Protein AF-A0A8S3RAW9-F1 (afdb_monomer_lite)

Secondary structure (DSSP, 8-state):
--------TTSHHHHHHTTSSS-------------------------------------------------S--S-PPPEEEE--TT--B-TTT--B--GGGGSTTTTEEEEEEEPPEEEETTTTEEEE-SS-EEEEEESSHHHHHTT-TT--GGG-B--HHHHTT--HHHHHHHHHTT---

pLDDT: mean 71.95, std 24.84, range [33.44, 97.69]

Sequence (182 aa):
MLKVLQLKPLAYLIIILLATEKNYKDKCDVTNLANANMAINRERKPLKQTQRRKGAANKTSIELQEYVETDIPTQDQPFHMTFCAGLIRKCYGCNHEFSKKHRKSPHDLLLKRYDFRSYFSPKSNCQKTSKNMQSTYFHFSAECARRLVPGFEMTHVIVHNEIKEQLKEGHKEILDQHNIKY

Foldseek 3Di:
DDDDDDDDPPPVVVVVVVVPPPDDDFDPDDDDDDPDDDDDDDDDDDDDDDDDPPPPPDPDPPPPPDDDPDDDDDLPWFKEKDFQDDPQFAAPQPRDGDDPVCNDPPQRIKIKTWDFDWDQDPVVRGIDTDPGTDIGIHGLDQNSVCSSVVPDANQRYHYDPVNVVVDDPRNVVVCVVRVHDD

Structure (mmCIF, N/CA/C/O backbone):
data_AF-A0A8S3RAW9-F1
#
_entry.id   AF-A0A8S3RAW9-F1
#
loop_
_atom_site.group_PDB
_atom_site.id
_atom_site.type_symbol
_atom_site.label_atom_id
_atom_site.label_alt_id
_atom_site.label_comp_id
_atom_site.label_asym_id
_atom_site.label_entity_id
_atom_site.label_seq_id
_atom_site.pdbx_PDB_ins_code
_atom_site.Cartn_x
_atom_site.Cartn_y
_atom_site.Cartn_z
_atom_site.occupancy
_atom_site.B_iso_or_equiv
_atom_site.auth_seq_id
_atom_site.auth_comp_id
_atom_site.auth_asym_id
_atom_site.auth_atom_id
_atom_site.pdbx_PDB_model_num
ATOM 1 N N . MET A 1 1 ? -26.360 -47.551 -8.222 1.00 42.16 1 MET A N 1
ATOM 2 C CA . MET A 1 1 ? -24.928 -47.412 -7.869 1.00 42.16 1 MET A CA 1
ATOM 3 C C . MET A 1 1 ? -24.135 -47.175 -9.146 1.00 42.16 1 MET A C 1
ATOM 5 O O . MET A 1 1 ? -23.962 -48.109 -9.914 1.00 42.16 1 MET A O 1
ATOM 9 N N . LEU A 1 2 ? -23.707 -45.938 -9.405 1.00 34.28 2 LEU A N 1
ATOM 10 C CA . LEU A 1 2 ? -22.868 -45.576 -10.553 1.00 34.28 2 LEU A CA 1
ATOM 11 C C . LEU A 1 2 ? -21.681 -44.762 -10.032 1.00 34.28 2 LEU A C 1
ATOM 13 O O . LEU A 1 2 ? -21.854 -43.817 -9.266 1.00 34.28 2 LEU A O 1
ATOM 17 N N . LYS A 1 3 ? -20.480 -45.235 -10.369 1.00 35.97 3 LYS A N 1
ATOM 18 C CA . LYS A 1 3 ? -19.192 -44.782 -9.840 1.00 35.97 3 LYS A CA 1
ATOM 19 C C . LYS A 1 3 ? -18.865 -43.371 -10.329 1.00 35.97 3 LYS A C 1
ATOM 21 O O . LYS A 1 3 ? -18.859 -43.107 -11.526 1.00 35.97 3 LYS A O 1
ATOM 26 N N . VAL A 1 4 ? -18.526 -42.508 -9.376 1.00 35.84 4 VAL A N 1
ATOM 27 C CA . VAL A 1 4 ? -17.888 -41.207 -9.584 1.00 35.84 4 VAL A CA 1
ATOM 28 C C . VAL A 1 4 ? -16.478 -41.451 -10.127 1.00 35.84 4 VAL A C 1
ATOM 30 O O . VAL A 1 4 ? -15.625 -41.990 -9.424 1.00 35.84 4 VAL A O 1
ATOM 33 N N . LEU A 1 5 ? -16.227 -41.077 -11.382 1.00 40.72 5 LEU A N 1
ATOM 34 C CA . LEU A 1 5 ? -14.873 -40.979 -11.925 1.00 40.72 5 LEU A CA 1
ATOM 35 C C . LEU A 1 5 ? -14.280 -39.637 -11.490 1.00 40.72 5 LEU A C 1
ATOM 37 O O . LEU A 1 5 ? -14.652 -38.583 -12.000 1.00 40.72 5 LEU A O 1
ATOM 41 N N . GLN A 1 6 ? -13.364 -39.687 -10.523 1.00 44.06 6 GLN A N 1
ATOM 42 C CA . GLN A 1 6 ? -12.509 -38.559 -10.176 1.00 44.06 6 GLN A CA 1
ATOM 43 C C . GLN A 1 6 ? -11.565 -38.236 -11.340 1.00 44.06 6 GLN A C 1
ATOM 45 O O . GLN A 1 6 ? -10.641 -38.993 -11.641 1.00 44.06 6 GLN A O 1
ATOM 50 N N . LEU A 1 7 ? -11.785 -37.089 -11.978 1.00 42.09 7 LEU A N 1
ATOM 51 C CA . LEU A 1 7 ? -10.833 -36.475 -12.898 1.00 42.09 7 LEU A CA 1
ATOM 52 C C . LEU A 1 7 ? -9.834 -35.625 -12.092 1.00 42.09 7 LEU A C 1
ATOM 54 O O . LEU A 1 7 ? -10.212 -34.764 -11.303 1.00 42.09 7 LEU A O 1
ATOM 58 N N . LYS A 1 8 ? -8.547 -35.935 -12.272 1.00 41.69 8 LYS A N 1
ATOM 59 C CA . LYS A 1 8 ? -7.378 -35.395 -11.555 1.00 41.69 8 LYS A CA 1
ATOM 60 C C . LYS A 1 8 ? -7.168 -33.885 -11.824 1.00 41.69 8 LYS A C 1
ATOM 62 O O . LYS A 1 8 ? -7.301 -33.470 -12.974 1.00 41.69 8 LYS A O 1
ATOM 67 N N . PRO A 1 9 ? -6.711 -33.076 -10.844 1.00 42.16 9 PRO A N 1
ATOM 68 C CA . PRO A 1 9 ? -6.567 -31.617 -10.974 1.00 42.16 9 PRO A CA 1
ATOM 69 C C . PRO A 1 9 ? -5.260 -31.154 -11.655 1.00 42.16 9 PRO A C 1
ATOM 71 O O . PRO A 1 9 ? -4.843 -30.015 -11.481 1.00 42.16 9 PRO A O 1
ATOM 74 N N . LEU A 1 10 ? -4.587 -32.008 -12.433 1.00 43.78 10 LEU A N 1
ATOM 75 C CA . LEU A 1 10 ? -3.275 -31.683 -13.023 1.00 43.78 10 LEU A CA 1
ATOM 76 C C . LEU A 1 10 ? -3.342 -31.159 -14.467 1.00 43.78 10 LEU A C 1
ATOM 78 O O . LEU A 1 10 ? -2.372 -30.589 -14.952 1.00 43.78 10 LEU A O 1
ATOM 82 N N . ALA A 1 11 ? -4.481 -31.294 -15.153 1.00 41.34 11 ALA A N 1
ATOM 83 C CA . ALA A 1 11 ? -4.601 -30.869 -16.551 1.00 41.34 11 ALA A CA 1
ATOM 84 C C . ALA A 1 11 ? -4.889 -29.363 -16.722 1.00 41.34 11 ALA A C 1
ATOM 86 O O . ALA A 1 11 ? -4.584 -28.797 -17.769 1.00 41.34 11 ALA A O 1
ATOM 87 N N . TYR A 1 12 ? -5.426 -28.688 -15.697 1.00 40.75 12 TYR A N 1
ATOM 88 C CA . TYR A 1 12 ? -5.755 -27.256 -15.781 1.00 40.75 12 TYR A CA 1
ATOM 89 C C . TYR A 1 12 ? -4.528 -26.345 -15.598 1.00 40.75 12 TYR A C 1
ATOM 91 O O . TYR A 1 12 ? -4.507 -25.222 -16.095 1.00 40.75 12 TYR A O 1
ATOM 99 N N . LEU A 1 13 ? -3.473 -26.846 -14.944 1.00 40.53 13 LEU A N 1
ATOM 100 C CA . LEU A 1 13 ? -2.232 -26.099 -14.711 1.00 40.53 13 LEU A CA 1
ATOM 101 C C . LEU A 1 13 ? -1.352 -25.982 -15.967 1.00 40.53 13 LEU A C 1
ATOM 103 O O . LEU A 1 13 ? -0.607 -25.016 -16.104 1.00 40.53 13 LEU A O 1
ATOM 107 N N . ILE A 1 14 ? -1.472 -26.912 -16.919 1.00 40.94 14 ILE A N 1
ATOM 108 C CA . ILE A 1 14 ? -0.653 -26.904 -18.142 1.00 40.94 14 ILE A CA 1
ATOM 109 C C . ILE A 1 14 ? -1.217 -25.927 -19.188 1.00 40.94 14 ILE A C 1
ATOM 111 O O . ILE A 1 14 ? -0.453 -25.299 -19.919 1.00 40.94 14 ILE A O 1
ATOM 115 N N . ILE A 1 15 ? -2.537 -25.709 -19.222 1.00 39.75 15 ILE A N 1
ATOM 116 C CA . ILE A 1 15 ? -3.149 -24.767 -20.176 1.00 39.75 15 ILE A CA 1
ATOM 117 C C . ILE A 1 15 ? -2.857 -23.304 -19.790 1.00 39.75 15 ILE A C 1
ATOM 119 O O . ILE A 1 15 ? -2.719 -22.460 -20.673 1.00 39.75 15 ILE A O 1
ATOM 123 N N . ILE A 1 16 ? -2.679 -22.994 -18.499 1.00 43.47 16 ILE A N 1
ATOM 124 C CA . ILE A 1 16 ? -2.321 -21.632 -18.064 1.00 43.47 16 ILE A CA 1
ATOM 125 C C . ILE A 1 16 ? -0.838 -21.326 -18.339 1.00 43.47 16 ILE A C 1
ATOM 127 O O . ILE A 1 16 ? -0.526 -20.211 -18.753 1.00 43.47 16 ILE A O 1
ATOM 131 N N . LEU A 1 17 ? 0.066 -22.307 -18.214 1.00 38.06 17 LEU A N 1
ATOM 132 C CA . LEU A 1 17 ? 1.498 -22.101 -18.484 1.00 38.06 17 LEU A CA 1
ATOM 133 C C . LEU A 1 17 ? 1.810 -21.848 -19.970 1.00 38.06 17 LEU A C 1
ATOM 135 O O . LEU A 1 17 ? 2.689 -21.049 -20.279 1.00 38.06 17 LEU A O 1
ATOM 139 N N . LEU A 1 18 ? 1.048 -22.433 -20.900 1.00 38.12 18 LEU A N 1
ATOM 140 C CA . LEU A 1 18 ? 1.266 -22.223 -22.341 1.00 38.12 18 LEU A CA 1
ATOM 141 C C . LEU A 1 18 ? 0.635 -20.926 -22.885 1.00 38.12 18 LEU A C 1
ATOM 143 O O . LEU A 1 18 ? 0.912 -20.530 -24.019 1.00 38.12 18 LEU A O 1
ATOM 147 N N . ALA A 1 19 ? -0.193 -20.234 -22.094 1.00 33.84 19 ALA A N 1
ATOM 148 C CA . ALA A 1 19 ? -0.801 -18.959 -22.485 1.00 33.84 19 ALA A CA 1
ATOM 149 C C . ALA A 1 19 ? 0.069 -17.736 -22.132 1.00 33.84 19 ALA A C 1
ATOM 151 O O . ALA A 1 19 ? -0.136 -16.659 -22.694 1.00 33.84 19 ALA A O 1
ATOM 152 N N . THR A 1 20 ? 1.062 -17.885 -21.249 1.00 38.94 20 THR A N 1
ATOM 153 C CA . THR A 1 20 ? 1.932 -16.781 -20.799 1.00 38.94 20 THR A CA 1
ATOM 154 C C . THR A 1 20 ? 3.256 -16.666 -21.557 1.00 38.94 20 THR A C 1
ATOM 156 O O . THR A 1 20 ? 3.951 -15.663 -21.420 1.00 38.94 20 THR A O 1
ATOM 159 N N . GLU A 1 21 ? 3.594 -17.624 -22.424 1.00 37.22 21 GLU A N 1
ATOM 160 C CA . GLU A 1 21 ? 4.853 -17.620 -23.194 1.00 37.22 21 GLU A CA 1
ATOM 161 C C . GLU A 1 21 ? 4.842 -16.703 -24.434 1.00 37.22 21 GLU A C 1
ATOM 163 O O . GLU A 1 21 ? 5.851 -16.550 -25.124 1.00 37.22 21 GLU A O 1
ATOM 168 N N . LYS A 1 22 ? 3.725 -16.027 -24.730 1.00 33.44 22 LYS A N 1
ATOM 169 C CA . LYS A 1 22 ? 3.612 -15.101 -25.868 1.00 33.44 22 LYS A CA 1
ATOM 170 C C . LYS A 1 22 ? 3.360 -13.668 -25.407 1.00 33.44 22 LYS A C 1
ATOM 172 O O . LYS A 1 22 ? 2.232 -13.203 -25.513 1.00 33.44 22 LYS A O 1
ATOM 177 N N . ASN A 1 23 ? 4.396 -12.965 -24.937 1.00 39.94 23 ASN A N 1
ATOM 178 C CA . ASN A 1 23 ? 4.651 -11.529 -25.207 1.00 39.94 23 ASN A CA 1
ATOM 179 C C . ASN A 1 23 ? 5.678 -10.917 -24.238 1.00 39.94 23 ASN A C 1
ATOM 181 O O . ASN A 1 23 ? 5.368 -10.007 -23.480 1.00 39.94 23 ASN A O 1
ATOM 185 N N . TYR A 1 24 ? 6.934 -11.345 -24.320 1.00 39.09 24 TYR A N 1
ATOM 186 C CA . TYR A 1 24 ? 8.055 -10.476 -23.948 1.00 39.09 24 TYR A CA 1
ATOM 187 C C . TYR A 1 24 ? 9.175 -10.663 -24.972 1.00 39.09 24 TYR A C 1
ATOM 189 O O . TYR A 1 24 ? 10.226 -11.234 -24.713 1.00 39.09 24 TYR A O 1
ATOM 197 N N . LYS A 1 25 ? 8.896 -10.227 -26.203 1.00 35.66 25 LYS A N 1
ATOM 198 C CA . LYS A 1 25 ? 9.953 -9.874 -27.149 1.00 35.66 25 LYS A CA 1
ATOM 199 C C . LYS A 1 25 ? 10.143 -8.373 -27.036 1.00 35.66 25 LYS A C 1
ATOM 201 O O . LYS A 1 25 ? 9.200 -7.630 -27.311 1.00 35.66 25 LYS A O 1
ATOM 206 N N . ASP A 1 26 ? 11.347 -7.960 -26.658 1.00 45.56 26 ASP A N 1
ATOM 207 C CA . ASP A 1 26 ? 11.866 -6.625 -26.935 1.00 45.56 26 ASP A CA 1
ATOM 208 C C . ASP A 1 26 ? 11.664 -6.342 -28.429 1.00 45.56 26 ASP A C 1
ATOM 210 O O . ASP A 1 26 ? 12.412 -6.809 -29.287 1.00 45.56 26 ASP A O 1
ATOM 214 N N . LYS A 1 27 ? 10.580 -5.639 -28.759 1.00 39.44 27 LYS A N 1
ATOM 215 C CA . LYS A 1 27 ? 10.322 -5.158 -30.112 1.00 39.44 27 LYS A CA 1
ATOM 216 C C . LYS A 1 27 ? 10.992 -3.803 -30.256 1.00 39.44 27 LYS A C 1
ATOM 218 O O . LYS A 1 27 ? 10.392 -2.763 -29.999 1.00 39.44 27 LYS A O 1
ATOM 223 N N . CYS A 1 28 ? 12.248 -3.838 -30.673 1.00 41.78 28 CYS A N 1
ATOM 224 C CA . CYS A 1 28 ? 12.885 -2.724 -31.354 1.00 41.78 28 CYS A CA 1
ATOM 225 C C . CYS A 1 28 ? 12.575 -2.871 -32.848 1.00 41.78 28 CYS A C 1
ATOM 227 O O . CYS A 1 28 ? 13.372 -3.452 -33.570 1.00 41.78 28 CYS A O 1
ATOM 229 N N . ASP A 1 29 ? 11.421 -2.373 -33.298 1.00 38.06 29 ASP A N 1
ATOM 230 C CA . ASP A 1 29 ? 11.159 -2.184 -34.727 1.00 38.06 29 ASP A CA 1
ATOM 231 C C . ASP A 1 29 ? 10.791 -0.726 -34.988 1.00 38.06 29 ASP A C 1
ATOM 233 O O . ASP A 1 29 ? 9.815 -0.177 -34.471 1.00 38.06 29 ASP A O 1
ATOM 237 N N . VAL A 1 30 ? 11.657 -0.090 -35.767 1.00 45.62 30 VAL A N 1
ATOM 238 C CA . VAL A 1 30 ? 11.623 1.313 -36.153 1.00 45.62 30 VAL A CA 1
ATOM 239 C C . VAL A 1 30 ? 10.609 1.474 -37.282 1.00 45.62 30 VAL A C 1
ATOM 241 O O . VAL A 1 30 ? 10.787 0.896 -38.349 1.00 45.62 30 VAL A O 1
ATOM 244 N N . THR A 1 31 ? 9.592 2.317 -37.103 1.00 40.34 31 THR A N 1
ATOM 245 C CA . THR A 1 31 ? 8.919 2.956 -38.243 1.00 40.34 31 THR A CA 1
ATOM 246 C C . THR A 1 31 ? 8.820 4.460 -38.022 1.00 40.34 31 THR A C 1
ATOM 248 O O . THR A 1 31 ? 8.190 4.964 -37.096 1.00 40.34 31 THR A O 1
ATOM 251 N N . ASN A 1 32 ? 9.524 5.169 -38.903 1.00 44.75 32 ASN A N 1
ATOM 252 C CA . ASN A 1 32 ? 9.413 6.594 -39.155 1.00 44.75 32 ASN A CA 1
ATOM 253 C C . ASN A 1 32 ? 8.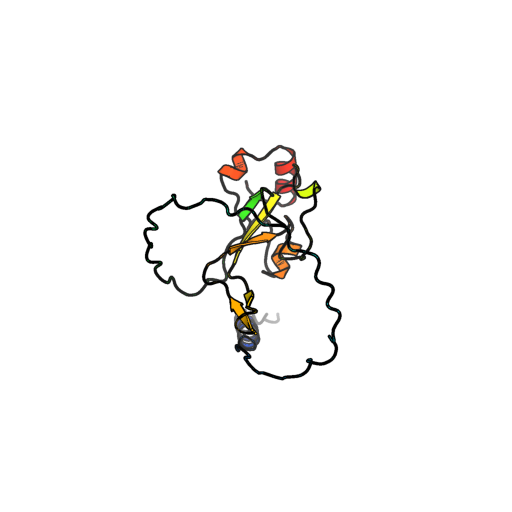007 6.911 -39.677 1.00 44.75 32 ASN A C 1
ATOM 255 O O . ASN A 1 32 ? 7.720 6.560 -40.816 1.00 44.75 32 ASN A O 1
ATOM 259 N N . LEU A 1 33 ? 7.174 7.619 -38.908 1.00 37.59 33 LEU A N 1
ATOM 260 C CA . LEU A 1 33 ? 6.202 8.572 -39.461 1.00 37.59 33 LEU A CA 1
ATOM 261 C C . LEU A 1 33 ? 5.590 9.445 -38.353 1.00 37.59 33 LEU A C 1
ATOM 263 O O . LEU A 1 33 ? 4.618 9.054 -37.721 1.00 37.59 33 LEU A O 1
ATOM 267 N N . ALA A 1 34 ? 6.181 10.619 -38.115 1.00 33.97 34 ALA A N 1
ATOM 268 C CA . ALA A 1 34 ? 5.483 11.858 -37.730 1.00 33.97 34 ALA A CA 1
ATOM 269 C C . ALA A 1 34 ? 6.504 12.978 -37.450 1.00 33.97 34 ALA A C 1
ATOM 271 O O . ALA A 1 34 ? 6.594 13.506 -36.347 1.00 33.97 34 ALA A O 1
ATOM 272 N N . ASN A 1 35 ? 7.279 13.357 -38.469 1.00 40.19 35 ASN A N 1
ATOM 273 C CA . ASN A 1 35 ? 7.841 14.704 -38.549 1.00 40.19 35 ASN A CA 1
ATOM 274 C C . ASN A 1 35 ? 7.076 15.449 -39.641 1.00 40.19 35 ASN A C 1
ATOM 276 O O . ASN A 1 35 ? 7.479 15.456 -40.798 1.00 40.19 35 ASN A O 1
ATOM 280 N N . ALA A 1 36 ? 5.956 16.055 -39.266 1.00 40.34 36 ALA A N 1
ATOM 281 C CA . ALA A 1 36 ? 5.367 17.160 -40.003 1.00 40.34 36 ALA A CA 1
ATOM 282 C C . ALA A 1 36 ? 4.528 17.980 -39.018 1.00 40.34 36 ALA A C 1
ATOM 284 O O . ALA A 1 36 ? 3.684 17.420 -38.325 1.00 40.34 36 ALA A O 1
ATOM 285 N N . ASN A 1 37 ? 4.764 19.294 -38.993 1.00 44.31 37 ASN A N 1
ATOM 286 C CA . ASN A 1 37 ? 3.958 20.339 -38.338 1.00 44.31 37 ASN A CA 1
ATOM 287 C C . ASN A 1 37 ? 4.405 20.857 -36.963 1.00 44.31 37 ASN A C 1
ATOM 289 O O . ASN A 1 37 ? 3.583 21.001 -36.068 1.00 44.31 37 ASN A O 1
ATOM 293 N N . MET A 1 38 ? 5.661 21.289 -36.829 1.00 35.56 38 MET A N 1
ATOM 294 C CA . MET A 1 38 ? 5.984 22.388 -35.901 1.00 35.56 38 MET A CA 1
ATOM 295 C C . MET A 1 38 ? 6.977 23.354 -36.563 1.00 35.56 38 MET A C 1
ATOM 297 O O . MET A 1 38 ? 8.169 23.371 -36.258 1.00 35.56 38 MET A O 1
ATOM 301 N N . ALA A 1 39 ? 6.480 24.149 -37.514 1.00 37.19 39 ALA A N 1
ATOM 302 C CA . ALA A 1 39 ? 7.179 25.330 -38.001 1.00 37.19 39 ALA A CA 1
ATOM 303 C C . ALA A 1 39 ? 6.997 26.485 -36.997 1.00 37.19 39 ALA A C 1
ATOM 305 O O . ALA A 1 39 ? 5.882 26.886 -36.692 1.00 37.19 39 ALA A O 1
ATOM 306 N N . ILE A 1 40 ? 8.131 26.974 -36.491 1.00 42.72 40 ILE A N 1
ATOM 307 C CA . ILE A 1 40 ? 8.483 28.387 -36.288 1.00 42.72 40 ILE A CA 1
ATOM 308 C C . ILE A 1 40 ? 7.409 29.279 -35.631 1.00 42.72 40 ILE A C 1
ATOM 310 O O . ILE A 1 40 ? 6.545 29.825 -36.300 1.00 42.72 40 ILE A O 1
ATOM 314 N N . ASN A 1 41 ? 7.604 29.584 -34.343 1.00 41.34 41 ASN A N 1
ATOM 315 C CA . ASN A 1 41 ? 7.548 30.969 -33.863 1.00 41.34 41 ASN A CA 1
ATOM 316 C C . ASN A 1 41 ? 8.504 31.150 -32.675 1.00 41.34 41 ASN A C 1
ATOM 318 O O . ASN A 1 41 ? 8.300 30.642 -31.573 1.00 41.34 41 ASN A O 1
ATOM 322 N N . ARG A 1 42 ? 9.621 31.831 -32.954 1.00 49.22 42 ARG A N 1
ATOM 323 C CA . ARG A 1 42 ? 10.641 32.241 -31.988 1.00 49.22 42 ARG A CA 1
ATOM 324 C C . ARG A 1 42 ? 10.280 33.627 -31.465 1.00 49.22 42 ARG A C 1
ATOM 326 O O . ARG A 1 42 ? 10.588 34.611 -32.121 1.00 49.22 42 ARG A O 1
ATOM 333 N N . GLU A 1 43 ? 9.786 33.704 -30.237 1.00 40.69 43 GLU A N 1
ATOM 334 C CA . GLU A 1 43 ? 9.983 34.890 -29.402 1.00 40.69 43 GLU A CA 1
ATOM 335 C C . GLU A 1 43 ? 10.841 34.501 -28.197 1.00 40.69 43 GLU A C 1
ATOM 337 O O . GLU A 1 43 ? 10.424 33.793 -27.277 1.00 40.69 43 GLU A O 1
ATOM 342 N N . ARG A 1 44 ? 12.111 34.917 -28.244 1.00 44.62 44 ARG A N 1
ATOM 343 C CA . ARG A 1 44 ? 13.083 34.733 -27.164 1.00 44.62 44 ARG A CA 1
ATOM 344 C C . ARG A 1 44 ? 12.744 35.701 -26.030 1.00 44.62 44 ARG A C 1
ATOM 346 O O . ARG A 1 44 ? 13.122 36.865 -26.084 1.00 44.62 44 ARG A O 1
ATOM 353 N N . LYS A 1 45 ? 12.085 35.218 -24.975 1.00 48.31 45 LYS A N 1
ATOM 354 C CA . LYS A 1 45 ? 12.063 35.933 -23.688 1.00 48.31 45 LYS A CA 1
ATOM 355 C C . LYS A 1 45 ? 13.470 35.888 -23.063 1.00 48.31 45 LYS A C 1
ATOM 357 O O . LYS A 1 45 ? 14.100 34.828 -23.106 1.00 48.31 45 LYS A O 1
ATOM 362 N N . PRO A 1 46 ? 13.989 36.996 -22.501 1.00 42.31 46 PRO A N 1
ATOM 363 C CA . PRO A 1 46 ? 15.335 37.033 -21.941 1.00 42.31 46 PRO A CA 1
ATOM 364 C C . PRO A 1 46 ? 15.476 36.061 -20.761 1.00 42.31 46 PRO A C 1
ATOM 366 O O . PRO A 1 46 ? 14.638 36.008 -19.859 1.00 42.31 46 PRO A O 1
ATOM 369 N N . LEU A 1 47 ? 16.555 35.275 -20.796 1.00 45.84 47 LEU A N 1
ATOM 370 C CA . LEU A 1 47 ? 16.954 34.322 -19.763 1.00 45.84 47 LEU A CA 1
ATOM 371 C C . LEU A 1 47 ? 17.191 35.061 -18.439 1.00 45.84 47 LEU A C 1
ATOM 373 O O . LEU A 1 47 ? 18.140 35.831 -18.313 1.00 45.84 47 LEU A O 1
ATOM 377 N N . LYS A 1 48 ? 16.352 34.802 -17.428 1.00 44.34 48 LYS A N 1
ATOM 378 C CA . LYS A 1 48 ? 16.655 35.195 -16.046 1.00 44.34 48 LYS A CA 1
ATOM 379 C C . LYS A 1 48 ? 17.894 34.428 -15.582 1.00 44.34 48 LYS A C 1
ATOM 381 O O . LYS A 1 48 ? 17.929 33.201 -15.623 1.00 44.34 48 LYS A O 1
ATOM 386 N N . GLN A 1 49 ? 18.902 35.177 -15.154 1.00 42.81 49 GLN A N 1
ATOM 387 C CA . GLN A 1 49 ? 20.189 34.699 -14.666 1.00 42.81 49 GLN A CA 1
ATOM 388 C C . GLN A 1 49 ? 19.992 33.730 -13.487 1.00 42.81 49 GLN A C 1
ATOM 390 O O . GLN A 1 49 ? 19.641 34.131 -12.379 1.00 42.81 49 GLN A O 1
ATOM 395 N N . THR A 1 50 ? 20.198 32.432 -13.712 1.00 54.22 50 THR A N 1
ATOM 396 C CA . THR A 1 50 ? 20.223 31.439 -12.634 1.00 54.22 50 THR A CA 1
ATOM 397 C C . THR A 1 50 ? 21.512 31.607 -11.840 1.00 54.22 50 THR A C 1
ATOM 399 O O . THR A 1 50 ? 22.604 31.401 -12.372 1.00 54.22 50 THR A O 1
ATOM 402 N N . GLN A 1 51 ? 21.396 31.980 -10.565 1.00 48.44 51 GLN A N 1
ATOM 403 C CA . GLN A 1 51 ? 22.531 32.025 -9.648 1.00 48.44 51 GLN A CA 1
ATOM 404 C C . GLN A 1 51 ? 23.192 30.640 -9.564 1.00 48.44 51 GLN A C 1
ATOM 406 O O . GLN A 1 51 ? 22.551 29.641 -9.230 1.00 48.44 51 GLN A O 1
ATOM 411 N N . ARG A 1 52 ? 24.494 30.582 -9.873 1.00 50.66 52 ARG A N 1
ATOM 412 C CA . ARG A 1 52 ? 25.343 29.403 -9.660 1.00 50.66 52 ARG A CA 1
ATOM 413 C C . ARG A 1 52 ? 25.348 29.068 -8.167 1.00 50.66 52 ARG A C 1
ATOM 415 O O . ARG A 1 52 ? 25.934 29.802 -7.375 1.00 50.66 52 ARG A O 1
ATOM 422 N N . ARG A 1 53 ? 24.734 27.950 -7.772 1.00 53.31 53 ARG A N 1
ATOM 423 C CA . ARG A 1 53 ? 24.925 27.399 -6.423 1.00 53.31 53 ARG A CA 1
ATOM 424 C C . ARG A 1 53 ? 26.385 26.953 -6.286 1.00 53.31 53 ARG A C 1
ATOM 426 O O . ARG A 1 53 ? 26.827 26.061 -7.006 1.00 53.31 53 ARG A O 1
ATOM 433 N N . LYS A 1 54 ? 27.135 27.582 -5.374 1.00 52.94 54 LYS A N 1
ATOM 434 C CA . LYS A 1 54 ? 28.436 27.088 -4.895 1.00 52.94 54 LYS A CA 1
ATOM 435 C C . LYS A 1 54 ? 28.192 25.778 -4.142 1.00 52.94 54 LYS A C 1
ATOM 437 O O . LYS A 1 54 ? 27.708 25.795 -3.020 1.00 52.94 54 LYS A O 1
ATOM 442 N N . GLY A 1 55 ? 28.501 24.657 -4.780 1.00 49.56 55 GLY A N 1
ATOM 443 C CA . GLY A 1 55 ? 28.438 23.320 -4.189 1.00 49.56 55 GLY A CA 1
ATOM 444 C C . GLY A 1 55 ? 29.713 22.543 -4.487 1.00 49.56 55 GLY A C 1
ATOM 445 O O . GLY A 1 55 ? 29.651 21.441 -5.009 1.00 49.56 55 GLY A O 1
ATOM 446 N N . ALA A 1 56 ? 30.870 23.150 -4.229 1.00 50.66 56 ALA A N 1
ATOM 447 C CA . ALA A 1 56 ? 32.177 22.521 -4.383 1.00 50.66 56 ALA A CA 1
ATOM 448 C C . ALA A 1 56 ? 32.775 22.254 -2.994 1.00 50.66 56 ALA A C 1
ATOM 450 O O . ALA A 1 56 ? 33.743 22.906 -2.626 1.00 50.66 56 ALA A O 1
ATOM 451 N N . ALA A 1 57 ? 32.153 21.381 -2.188 1.00 53.62 57 ALA A N 1
ATOM 452 C CA . ALA A 1 57 ? 32.742 20.971 -0.902 1.00 53.62 57 ALA A CA 1
ATOM 453 C C . ALA A 1 57 ? 32.198 19.684 -0.247 1.00 53.62 57 ALA A C 1
ATOM 455 O O . ALA A 1 57 ? 32.680 19.346 0.824 1.00 53.62 57 ALA A O 1
ATOM 456 N N . ASN A 1 58 ? 31.271 18.922 -0.840 1.00 50.72 58 ASN A N 1
ATOM 457 C CA . ASN A 1 58 ? 30.879 17.627 -0.260 1.00 50.72 58 ASN A CA 1
ATOM 458 C C . ASN A 1 58 ? 31.507 16.486 -1.065 1.00 50.72 58 ASN A C 1
ATOM 460 O O . ASN A 1 58 ? 30.852 15.861 -1.895 1.00 50.72 58 ASN A O 1
ATOM 464 N N . LYS A 1 59 ? 32.803 16.234 -0.832 1.00 45.91 59 LYS A N 1
ATOM 465 C CA . LYS A 1 59 ? 33.419 14.935 -1.137 1.00 45.91 59 LYS A CA 1
ATOM 466 C C . LYS A 1 59 ? 32.936 13.941 -0.079 1.00 45.91 59 LYS A C 1
ATOM 468 O O . LYS A 1 59 ? 33.625 13.699 0.903 1.00 45.91 59 LYS A O 1
ATOM 473 N N . THR A 1 60 ? 31.740 13.393 -0.252 1.00 45.06 60 THR A N 1
ATOM 474 C CA . THR A 1 60 ? 31.406 12.115 0.378 1.00 45.06 60 THR A CA 1
ATOM 475 C C . THR A 1 60 ? 32.065 11.024 -0.453 1.00 45.06 60 THR A C 1
ATOM 477 O O . THR A 1 60 ? 31.802 10.894 -1.648 1.00 45.06 60 THR A O 1
ATOM 480 N N . SER A 1 61 ? 32.973 10.282 0.169 1.00 46.12 61 SER A N 1
ATOM 481 C CA . SER A 1 61 ? 33.471 9.003 -0.321 1.00 46.12 61 SER A CA 1
ATOM 482 C C . SER A 1 61 ? 32.274 8.090 -0.578 1.00 46.12 61 SER A C 1
ATOM 484 O O . SER A 1 61 ? 31.626 7.617 0.350 1.00 46.12 61 SER A O 1
ATOM 486 N N . ILE A 1 62 ? 31.937 7.900 -1.851 1.00 44.88 62 ILE A N 1
ATOM 487 C CA . ILE A 1 62 ? 31.003 6.861 -2.268 1.00 44.88 62 ILE A CA 1
ATOM 488 C C . ILE A 1 62 ? 31.840 5.586 -2.303 1.00 44.88 62 ILE A C 1
ATOM 490 O O . ILE A 1 62 ? 32.539 5.335 -3.283 1.00 44.88 62 ILE A O 1
ATOM 494 N N . GLU A 1 63 ? 31.823 4.816 -1.217 1.00 47.94 63 GLU A N 1
ATOM 495 C CA . GLU A 1 63 ? 32.164 3.400 -1.316 1.00 47.94 63 GLU A CA 1
ATOM 496 C C . GLU A 1 63 ? 31.158 2.775 -2.283 1.00 47.94 63 GLU A C 1
ATOM 498 O O . GLU A 1 63 ? 29.957 2.697 -2.013 1.00 47.94 63 GLU A O 1
ATOM 503 N N . LEU A 1 64 ? 31.645 2.411 -3.467 1.00 47.97 64 LEU A N 1
ATOM 504 C CA . LEU A 1 64 ? 30.916 1.565 -4.395 1.00 47.97 64 LEU A CA 1
ATOM 505 C C . LEU A 1 64 ? 30.822 0.187 -3.743 1.00 47.97 64 LEU A C 1
ATOM 507 O O . LEU A 1 64 ? 31.713 -0.639 -3.905 1.00 47.97 64 LEU A O 1
ATOM 511 N N . GLN A 1 65 ? 29.754 -0.044 -2.979 1.00 43.72 65 GLN A N 1
ATOM 512 C CA . GLN A 1 65 ? 29.347 -1.403 -2.658 1.00 43.72 65 GLN A CA 1
ATOM 513 C C . GLN A 1 65 ? 29.080 -2.121 -3.979 1.00 43.72 65 GLN A C 1
ATOM 515 O O . GLN A 1 65 ? 28.219 -1.721 -4.766 1.00 43.72 65 GLN A O 1
ATOM 520 N N . GLU A 1 66 ? 29.885 -3.145 -4.229 1.00 38.16 66 GLU A N 1
ATOM 521 C CA . GLU A 1 66 ? 29.743 -4.064 -5.341 1.00 38.16 66 GLU A CA 1
ATOM 522 C C . GLU A 1 66 ? 28.404 -4.791 -5.166 1.00 38.16 66 GLU A C 1
ATOM 524 O O . GLU A 1 66 ? 28.211 -5.586 -4.246 1.00 38.16 66 GLU A O 1
ATOM 529 N N . TYR A 1 67 ? 27.422 -4.424 -5.989 1.00 44.50 67 TYR A N 1
ATOM 530 C CA . TYR A 1 67 ? 26.126 -5.085 -5.981 1.00 44.50 67 TYR A CA 1
ATOM 531 C C . TYR A 1 67 ? 26.304 -6.446 -6.637 1.00 44.50 67 TYR A C 1
ATOM 533 O O . TYR A 1 67 ? 26.444 -6.537 -7.855 1.00 44.50 67 TYR A O 1
ATOM 541 N N . VAL A 1 68 ? 26.295 -7.490 -5.812 1.00 39.34 68 VAL A N 1
ATOM 542 C CA . VAL A 1 68 ? 26.123 -8.869 -6.262 1.00 39.34 68 VAL A CA 1
ATOM 543 C C . VAL A 1 68 ? 24.825 -8.916 -7.070 1.00 39.34 68 VAL A C 1
ATOM 545 O O . VAL A 1 68 ? 23.750 -8.622 -6.536 1.00 39.34 68 VAL A O 1
ATOM 548 N N . GLU A 1 69 ? 24.934 -9.218 -8.365 1.00 45.19 69 GLU A N 1
ATOM 549 C CA . GLU A 1 69 ? 23.787 -9.508 -9.222 1.00 45.19 69 GLU A CA 1
ATOM 550 C C . GLU A 1 69 ? 23.074 -10.719 -8.624 1.00 45.19 69 GLU A C 1
ATOM 552 O O . GLU A 1 69 ? 23.526 -11.852 -8.742 1.00 45.19 69 GLU A O 1
ATOM 557 N N . THR A 1 70 ? 21.998 -10.451 -7.889 1.00 38.06 70 THR A N 1
ATOM 558 C CA . THR A 1 70 ? 21.120 -11.493 -7.374 1.00 38.06 70 THR A CA 1
ATOM 559 C C . THR A 1 70 ? 20.077 -11.791 -8.430 1.00 38.06 70 THR A C 1
ATOM 561 O O . THR A 1 70 ? 19.520 -10.894 -9.070 1.00 38.06 70 THR A O 1
ATOM 564 N N . ASP A 1 71 ? 19.908 -13.088 -8.628 1.00 39.53 71 ASP A N 1
ATOM 565 C CA . ASP A 1 71 ? 19.139 -13.734 -9.669 1.00 39.53 71 ASP A CA 1
ATOM 566 C C . ASP A 1 71 ? 17.721 -13.170 -9.846 1.00 39.53 71 ASP A C 1
ATOM 568 O O . ASP A 1 71 ? 17.096 -12.651 -8.924 1.00 39.53 71 ASP A O 1
ATOM 572 N N . ILE A 1 72 ? 17.250 -13.296 -11.087 1.00 42.88 72 ILE A N 1
ATOM 573 C CA . IL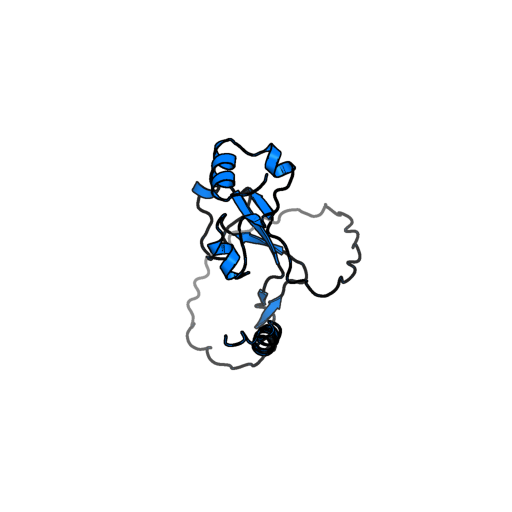E A 1 72 ? 15.881 -13.188 -11.616 1.00 42.88 72 ILE A CA 1
ATOM 574 C C . ILE A 1 72 ? 14.799 -12.779 -10.583 1.00 42.88 72 ILE A C 1
ATOM 576 O O . ILE A 1 72 ? 14.540 -13.518 -9.632 1.00 42.88 72 ILE A O 1
ATOM 580 N N . PRO A 1 73 ? 14.055 -11.677 -10.819 1.00 41.62 73 PRO A N 1
ATOM 581 C CA . PRO A 1 73 ? 12.971 -11.229 -9.947 1.00 41.62 73 PRO A CA 1
ATOM 582 C C . PRO A 1 73 ? 11.944 -12.331 -9.684 1.00 41.62 73 PRO A C 1
ATOM 584 O O . PRO A 1 73 ? 11.194 -12.711 -10.586 1.00 41.62 73 PRO A O 1
ATOM 587 N N . THR A 1 74 ? 11.835 -12.807 -8.447 1.00 48.66 74 THR A N 1
ATOM 588 C CA . THR A 1 74 ? 10.683 -13.622 -8.064 1.00 48.66 74 THR A CA 1
ATOM 589 C C . THR A 1 74 ? 9.433 -12.739 -8.109 1.00 48.66 74 THR A C 1
ATOM 591 O O . THR A 1 74 ? 9.372 -11.667 -7.501 1.00 48.66 74 THR A O 1
ATOM 594 N N . GLN A 1 75 ? 8.416 -13.172 -8.860 1.00 56.31 75 GLN A N 1
ATOM 595 C CA . GLN A 1 75 ? 7.115 -12.495 -8.973 1.00 56.31 75 GLN A CA 1
ATOM 596 C C . GLN A 1 75 ? 6.344 -12.421 -7.634 1.00 56.31 75 GLN A C 1
ATOM 598 O O . GLN A 1 75 ? 5.311 -11.748 -7.554 1.00 56.31 75 GLN A O 1
ATOM 603 N N . ASP A 1 76 ? 6.876 -13.028 -6.574 1.00 71.00 76 ASP A N 1
ATOM 604 C CA . ASP A 1 76 ? 6.204 -13.320 -5.306 1.00 71.00 76 ASP A CA 1
ATOM 605 C C . ASP A 1 76 ? 6.472 -12.288 -4.208 1.00 71.00 76 ASP A C 1
ATOM 607 O O . ASP A 1 76 ? 6.551 -12.610 -3.024 1.00 71.00 76 ASP A O 1
ATOM 611 N N . GLN A 1 77 ? 6.629 -11.018 -4.573 1.00 87.31 77 GLN A N 1
ATOM 612 C C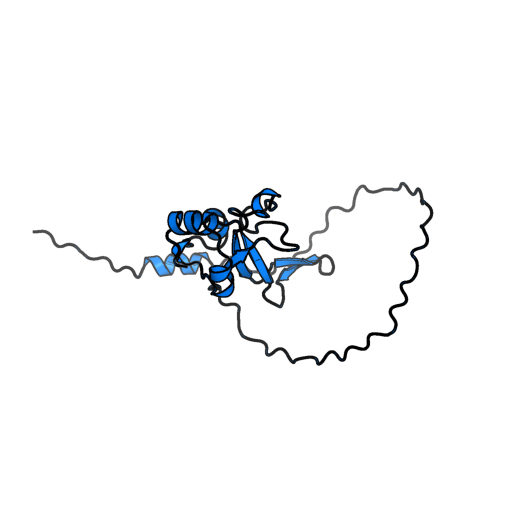A . GLN A 1 77 ? 6.822 -9.979 -3.566 1.00 87.31 77 GLN A CA 1
ATOM 613 C C . GLN A 1 77 ? 5.522 -9.741 -2.792 1.00 87.31 77 GLN A C 1
ATOM 615 O O . GLN A 1 77 ? 4.499 -9.402 -3.411 1.00 87.31 77 GLN A O 1
ATOM 620 N N . PRO A 1 78 ? 5.539 -9.894 -1.455 1.00 92.19 78 PRO A N 1
ATOM 621 C CA . PRO A 1 78 ? 4.348 -9.709 -0.652 1.00 92.19 78 PRO A CA 1
ATOM 622 C C . PRO A 1 78 ? 3.951 -8.233 -0.608 1.00 92.19 78 PRO A C 1
ATOM 624 O O . PRO A 1 78 ? 4.757 -7.320 -0.816 1.00 92.19 78 PRO A O 1
ATOM 627 N N . PHE A 1 79 ? 2.677 -7.995 -0.315 1.00 95.31 79 PHE A N 1
ATOM 628 C CA . PHE A 1 79 ? 2.205 -6.654 -0.010 1.00 95.31 79 PHE A CA 1
ATOM 629 C C . PHE A 1 79 ? 2.429 -6.366 1.470 1.00 95.31 79 PHE A C 1
ATOM 631 O O . PHE A 1 79 ? 2.047 -7.142 2.341 1.00 95.31 79 PHE A O 1
ATOM 638 N N . HIS A 1 80 ? 3.017 -5.214 1.744 1.00 96.50 80 HIS A N 1
ATOM 639 C CA . HIS A 1 80 ? 3.218 -4.678 3.078 1.00 96.50 80 HIS A CA 1
ATOM 640 C C . HIS A 1 80 ? 2.280 -3.502 3.311 1.00 96.50 80 HIS A C 1
ATOM 642 O O . HIS A 1 80 ? 2.005 -2.722 2.395 1.00 96.50 80 HIS A O 1
ATOM 648 N N . MET A 1 81 ? 1.844 -3.321 4.550 1.00 96.81 81 MET A N 1
ATOM 649 C CA . MET A 1 81 ? 1.130 -2.116 4.947 1.00 96.81 81 MET A CA 1
ATOM 650 C C . MET A 1 81 ? 2.103 -0.971 5.236 1.00 96.81 81 MET A C 1
ATOM 652 O O . MET A 1 81 ? 3.183 -1.171 5.794 1.00 96.81 81 MET A O 1
ATOM 656 N N . THR A 1 82 ? 1.731 0.249 4.855 1.00 96.94 82 THR A N 1
ATOM 657 C CA . THR A 1 82 ? 2.501 1.457 5.170 1.00 96.94 82 THR A CA 1
ATOM 658 C C . THR A 1 82 ? 1.594 2.681 5.252 1.00 96.94 82 THR A C 1
ATOM 660 O O . THR A 1 82 ? 0.472 2.651 4.752 1.00 96.94 82 THR A O 1
ATOM 663 N N . PHE A 1 83 ? 2.085 3.771 5.840 1.00 96.81 83 PHE A N 1
ATOM 664 C CA . PHE A 1 83 ? 1.379 5.050 5.846 1.00 96.81 83 PHE A CA 1
ATOM 665 C C . PHE A 1 83 ? 1.679 5.868 4.585 1.00 96.81 83 PHE A C 1
ATOM 667 O O . PHE A 1 83 ? 2.786 5.849 4.038 1.00 96.81 83 PHE A O 1
ATOM 674 N N . CYS A 1 84 ? 0.703 6.654 4.144 1.00 95.94 84 CYS A N 1
ATOM 675 C CA . CYS A 1 84 ? 0.832 7.618 3.066 1.00 95.94 84 CYS A CA 1
ATOM 676 C C . CYS A 1 84 ? 1.640 8.840 3.530 1.00 95.94 84 CYS A C 1
ATOM 678 O O . CYS A 1 84 ? 1.100 9.918 3.793 1.00 95.94 84 CYS A O 1
ATOM 680 N N . ALA A 1 85 ? 2.959 8.678 3.599 1.00 88.75 85 ALA A N 1
ATOM 681 C CA . ALA A 1 85 ? 3.896 9.723 3.991 1.00 88.75 85 ALA A CA 1
ATOM 682 C C . ALA A 1 85 ? 4.711 10.271 2.803 1.00 88.75 85 ALA A C 1
ATOM 684 O O . ALA A 1 85 ? 4.952 9.601 1.797 1.00 88.75 85 ALA A O 1
ATOM 685 N N . GLY A 1 86 ? 5.178 11.515 2.931 1.00 86.94 86 GLY A N 1
ATOM 686 C CA . GLY A 1 86 ? 6.152 12.112 2.016 1.00 86.94 86 GLY A CA 1
ATOM 687 C C . GLY A 1 86 ? 5.654 12.334 0.580 1.00 86.94 86 GLY A C 1
ATOM 688 O O . GLY A 1 86 ? 4.621 12.964 0.341 1.00 86.94 86 GLY A O 1
ATOM 689 N N . LEU A 1 87 ? 6.455 11.879 -0.391 1.00 88.19 87 LEU A N 1
ATOM 690 C CA . LEU A 1 87 ? 6.301 12.165 -1.826 1.00 88.19 87 LEU A CA 1
ATOM 691 C C . LEU A 1 87 ? 5.533 11.079 -2.597 1.00 88.19 87 LEU A C 1
ATOM 693 O O . LEU A 1 87 ? 5.653 10.992 -3.821 1.00 88.19 87 LEU A O 1
ATOM 697 N N . ILE A 1 88 ? 4.733 10.258 -1.915 1.00 93.44 88 ILE A N 1
ATOM 698 C CA . ILE A 1 88 ? 3.875 9.270 -2.576 1.00 93.44 88 ILE A CA 1
ATOM 699 C C . ILE A 1 88 ? 2.766 10.018 -3.340 1.00 93.44 88 ILE A C 1
ATOM 701 O O . ILE A 1 88 ? 1.990 10.779 -2.759 1.00 93.44 88 ILE A O 1
ATOM 705 N N . ARG A 1 89 ? 2.733 9.847 -4.670 1.00 92.75 89 ARG A N 1
ATOM 706 C CA . ARG A 1 89 ? 1.858 10.626 -5.568 1.00 92.75 89 ARG A CA 1
ATOM 707 C C . ARG A 1 89 ? 0.592 9.889 -5.987 1.00 92.75 89 ARG A C 1
ATOM 709 O O . ARG A 1 89 ? -0.490 10.454 -5.896 1.00 92.75 89 ARG A O 1
ATOM 716 N N . LYS A 1 90 ? 0.724 8.649 -6.463 1.00 95.56 90 LYS A N 1
ATOM 717 C CA . LYS A 1 90 ? -0.371 7.914 -7.108 1.00 95.56 90 LYS A CA 1
ATOM 718 C C . LYS A 1 90 ? -0.353 6.421 -6.817 1.00 95.56 90 LYS A C 1
ATOM 720 O O . LYS A 1 90 ? 0.710 5.849 -6.562 1.00 95.56 90 LYS A O 1
ATOM 725 N N . CYS A 1 91 ? -1.526 5.814 -6.939 1.00 96.44 91 CYS A N 1
ATOM 726 C CA . CYS A 1 91 ? -1.724 4.374 -6.908 1.00 96.44 91 CYS A CA 1
ATOM 727 C C . CYS A 1 91 ? -1.318 3.746 -8.250 1.00 96.44 91 CYS A C 1
ATOM 729 O O . CYS A 1 91 ? -1.772 4.191 -9.304 1.00 96.44 91 CYS A O 1
ATOM 731 N N . TYR A 1 92 ? -0.508 2.687 -8.226 1.00 94.25 92 TYR A N 1
ATOM 732 C CA . TYR A 1 92 ? -0.079 1.968 -9.435 1.00 94.25 92 TYR A CA 1
ATOM 733 C C . TYR A 1 92 ? -1.137 1.002 -9.987 1.00 94.25 92 TYR A C 1
ATOM 735 O O . TYR A 1 92 ? -1.055 0.616 -11.146 1.00 94.25 92 TYR A O 1
ATOM 743 N N . GLY A 1 93 ? -2.158 0.658 -9.197 1.00 94.12 93 GLY A N 1
ATOM 744 C CA . GLY A 1 93 ? -3.282 -0.160 -9.658 1.00 94.12 93 GLY A CA 1
ATOM 745 C C . GLY A 1 93 ? -4.281 0.648 -10.487 1.00 94.12 93 GLY A C 1
ATOM 746 O O . GLY A 1 93 ? -4.573 0.328 -11.638 1.00 94.12 93 GLY A O 1
ATOM 747 N N . CYS A 1 94 ? -4.821 1.725 -9.912 1.00 94.69 94 CYS A N 1
ATOM 748 C CA . CYS A 1 94 ? -5.857 2.526 -10.569 1.00 94.69 94 CYS A CA 1
ATOM 749 C C . CYS A 1 94 ? -5.341 3.790 -11.267 1.00 94.69 94 CYS A C 1
ATOM 751 O O . CYS A 1 94 ? -6.144 4.486 -11.878 1.00 94.69 94 CYS A O 1
ATOM 753 N N . ASN A 1 95 ? -4.047 4.112 -11.170 1.00 94.19 95 ASN A N 1
ATOM 754 C CA . ASN A 1 95 ? -3.416 5.329 -11.704 1.00 94.19 95 ASN A CA 1
ATOM 755 C C . ASN A 1 95 ? -3.941 6.670 -11.156 1.00 94.19 95 ASN A C 1
ATOM 757 O O . ASN A 1 95 ? -3.461 7.716 -11.588 1.00 94.19 95 ASN A O 1
ATOM 761 N N . HIS A 1 96 ? -4.853 6.660 -10.182 1.00 95.75 96 HIS A N 1
ATOM 762 C CA . HIS A 1 96 ? -5.348 7.875 -9.535 1.00 95.75 96 HIS A CA 1
ATOM 763 C C . HIS A 1 96 ? -4.374 8.379 -8.464 1.00 95.75 96 HIS A C 1
ATOM 765 O O . HIS A 1 96 ? -3.657 7.598 -7.828 1.00 95.75 96 HIS A O 1
ATOM 771 N N . GLU A 1 97 ? -4.361 9.694 -8.260 1.00 96.12 97 GLU A N 1
ATOM 772 C CA . GLU A 1 97 ? -3.559 10.341 -7.224 1.00 96.12 97 GLU A CA 1
ATOM 773 C C . GLU A 1 97 ? -4.123 10.108 -5.820 1.00 96.12 97 GLU A C 1
ATOM 775 O O . GLU A 1 97 ? -5.338 10.071 -5.608 1.00 96.12 97 GLU A O 1
ATOM 780 N N . PHE A 1 98 ? -3.229 10.023 -4.834 1.00 95.25 98 PHE A N 1
ATOM 781 C CA . PHE A 1 98 ? -3.628 9.997 -3.432 1.00 95.25 98 PHE A CA 1
ATOM 782 C C . PHE A 1 98 ? -4.071 11.396 -3.002 1.00 95.25 98 PHE A C 1
ATOM 784 O O . PHE A 1 98 ? -3.259 12.299 -2.783 1.00 95.25 98 PHE A O 1
ATOM 791 N N . SER A 1 99 ? -5.386 11.576 -2.887 1.00 93.38 99 SER A N 1
ATOM 792 C CA . SER A 1 99 ? -5.990 12.836 -2.443 1.00 93.38 99 SER A CA 1
ATOM 793 C C . SER A 1 99 ? -5.570 13.227 -1.016 1.00 93.38 99 SER A C 1
ATOM 795 O O . SER A 1 99 ? -5.060 12.414 -0.245 1.00 93.38 99 SER A O 1
ATOM 797 N N . LYS A 1 100 ? -5.871 14.470 -0.611 1.00 91.88 100 LYS A N 1
ATOM 798 C CA . LYS A 1 100 ? -5.624 14.961 0.760 1.00 91.88 100 LYS A CA 1
ATOM 799 C C . LYS A 1 100 ? -6.277 14.094 1.847 1.00 91.88 100 LYS A C 1
ATOM 801 O O . LYS A 1 100 ? -5.772 14.070 2.965 1.00 91.88 100 LYS A O 1
ATOM 806 N N . LYS A 1 101 ? -7.371 13.387 1.529 1.00 91.62 101 LYS A N 1
ATOM 807 C CA . LYS A 1 101 ? -8.040 12.451 2.447 1.00 91.62 101 LYS A CA 1
ATOM 808 C C . LYS A 1 101 ? -7.121 11.287 2.822 1.00 91.62 101 LYS A C 1
ATOM 810 O O . LYS A 1 101 ? -7.047 10.940 3.990 1.00 91.62 101 LYS A O 1
ATOM 815 N N . HIS A 1 102 ? -6.356 10.770 1.863 1.00 93.69 102 HIS A N 1
ATOM 816 C CA . HIS A 1 102 ? -5.413 9.669 2.071 1.00 93.69 102 HIS A CA 1
ATOM 817 C C . HIS A 1 102 ? -4.150 10.079 2.83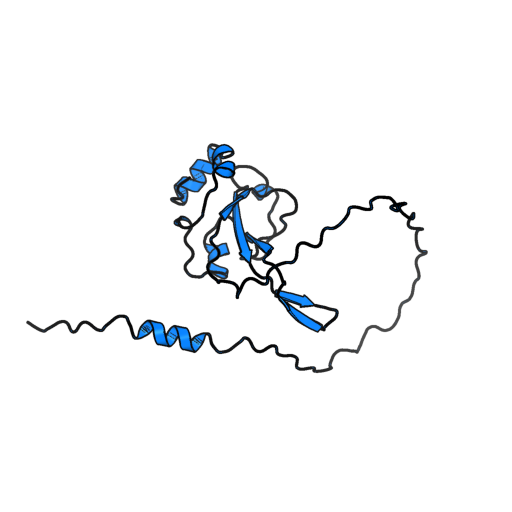1 1.00 93.69 102 HIS A C 1
ATOM 819 O O . HIS A 1 102 ? -3.250 9.277 2.992 1.00 93.69 102 HIS A O 1
ATOM 825 N N . ARG A 1 103 ? -4.027 11.339 3.258 1.00 93.06 103 ARG A N 1
ATOM 826 C CA . ARG A 1 103 ? -2.901 11.811 4.079 1.00 93.06 103 ARG A CA 1
ATOM 827 C C . ARG A 1 103 ? -3.304 12.051 5.529 1.00 93.06 103 ARG A C 1
ATOM 829 O O . ARG A 1 103 ? -2.567 12.699 6.267 1.00 93.06 103 ARG A O 1
ATOM 836 N N . LYS A 1 104 ? -4.508 11.618 5.905 1.00 93.19 104 LYS A N 1
ATOM 837 C CA . LYS A 1 104 ? -5.048 11.760 7.250 1.00 93.19 104 LYS A CA 1
ATOM 838 C C 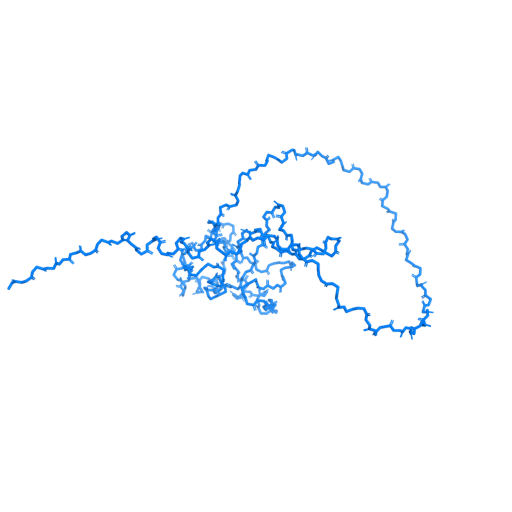. LYS A 1 104 ? -5.599 10.426 7.721 1.00 93.19 104 LYS A C 1
ATOM 840 O O . LYS A 1 104 ? -6.348 9.773 6.997 1.00 93.19 104 LYS A O 1
ATOM 845 N N . SER A 1 105 ? -5.299 10.108 8.972 1.00 92.19 105 SER A N 1
ATOM 846 C CA . SER A 1 105 ? -5.969 9.045 9.707 1.00 92.19 105 SER A CA 1
ATOM 847 C C . SER A 1 105 ? -7.501 9.215 9.642 1.00 92.19 105 SER A C 1
ATOM 849 O O . SER A 1 105 ? -7.980 10.353 9.739 1.00 92.19 105 SER A O 1
ATOM 851 N N . PRO A 1 106 ? -8.278 8.133 9.453 1.00 94.19 106 PRO A N 1
ATOM 852 C CA . PRO A 1 106 ? -7.832 6.742 9.385 1.00 94.19 106 PRO A CA 1
ATOM 853 C C . PRO A 1 106 ? -7.493 6.224 7.972 1.00 94.19 106 PRO A C 1
ATOM 855 O O . PRO A 1 106 ? -7.205 5.048 7.783 1.00 94.19 106 PRO A O 1
ATOM 858 N N . HIS A 1 107 ? -7.555 7.079 6.952 1.00 94.94 107 HIS A N 1
ATOM 859 C CA . HIS A 1 107 ? -7.462 6.673 5.544 1.00 94.94 107 HIS A CA 1
ATOM 860 C C . HIS A 1 107 ? -6.055 6.799 4.952 1.00 94.94 107 HIS A C 1
ATOM 862 O O . HIS A 1 107 ? -5.892 6.750 3.732 1.00 94.94 107 HIS A O 1
ATOM 868 N N . ASP A 1 108 ? -5.048 7.006 5.793 1.00 96.50 108 ASP A N 1
ATOM 869 C CA . ASP A 1 108 ? -3.650 7.143 5.403 1.00 96.50 108 ASP A CA 1
ATOM 870 C C . ASP A 1 108 ? -2.904 5.812 5.308 1.00 96.50 108 ASP A C 1
ATOM 872 O O . ASP A 1 108 ? -1.705 5.815 5.056 1.00 96.50 108 ASP A O 1
ATOM 876 N N . LEU A 1 109 ? -3.591 4.676 5.422 1.00 97.06 109 LEU A N 1
ATOM 877 C CA . LEU A 1 109 ? -3.024 3.366 5.117 1.00 97.06 109 LEU A CA 1
ATOM 878 C C . LEU A 1 109 ? -2.937 3.137 3.604 1.00 97.06 109 LEU A C 1
ATOM 880 O O . LEU A 1 109 ? -3.845 3.488 2.850 1.00 97.06 109 LEU A O 1
ATOM 884 N N . LEU A 1 110 ? -1.847 2.510 3.165 1.00 97.69 110 LEU A N 1
ATOM 885 C CA . LEU A 1 110 ? -1.572 2.108 1.787 1.00 97.69 110 LEU A CA 1
ATOM 886 C C . LEU A 1 110 ? -1.011 0.686 1.741 1.00 97.69 110 LEU A C 1
ATOM 888 O O . LEU A 1 110 ? -0.414 0.201 2.705 1.00 97.69 110 LEU A O 1
ATOM 892 N N . LEU A 1 111 ? -1.132 0.055 0.573 1.00 97.38 111 LEU A N 1
ATOM 893 C CA . LEU A 1 111 ? -0.392 -1.164 0.257 1.00 97.38 111 LEU A CA 1
ATOM 894 C C . LEU A 1 111 ? 0.909 -0.797 -0.460 1.00 97.38 111 LEU A C 1
ATOM 896 O O . LEU A 1 111 ? 0.914 0.019 -1.387 1.00 97.38 111 LEU A O 1
ATOM 900 N N . LYS A 1 112 ? 2.008 -1.421 -0.050 1.00 96.06 112 LYS A N 1
ATOM 901 C CA . LYS A 1 112 ? 3.343 -1.260 -0.623 1.00 96.06 112 LYS A CA 1
ATOM 902 C C . LYS A 1 112 ? 3.866 -2.610 -1.087 1.00 96.06 112 LYS A C 1
ATOM 904 O O . LYS A 1 112 ? 3.831 -3.576 -0.336 1.00 96.06 112 LYS A O 1
ATOM 909 N N . ARG A 1 113 ? 4.422 -2.652 -2.288 1.00 94.12 113 ARG A N 1
ATOM 910 C CA . ARG A 1 113 ? 5.155 -3.800 -2.825 1.00 94.12 113 ARG A CA 1
ATOM 911 C C . ARG A 1 113 ? 6.464 -3.299 -3.433 1.00 94.12 113 ARG A C 1
ATOM 913 O O . ARG A 1 113 ? 6.639 -2.095 -3.641 1.00 94.12 113 ARG A O 1
ATOM 920 N N . TYR A 1 114 ? 7.418 -4.188 -3.652 1.00 92.56 114 TYR A N 1
ATOM 921 C CA . TYR A 1 114 ? 8.616 -3.879 -4.419 1.00 92.56 114 TYR A CA 1
ATOM 922 C C . TYR A 1 114 ? 8.487 -4.528 -5.789 1.00 92.56 114 TYR A C 1
ATOM 924 O O . TYR A 1 114 ? 8.259 -5.728 -5.875 1.00 92.56 114 TYR A O 1
ATOM 932 N N . ASP A 1 115 ? 8.625 -3.738 -6.851 1.00 90.38 115 ASP A N 1
ATOM 933 C CA . ASP A 1 115 ? 8.514 -4.226 -8.224 1.00 90.38 115 ASP A CA 1
ATOM 934 C C . ASP A 1 115 ? 9.606 -3.636 -9.110 1.00 90.38 115 ASP A C 1
ATOM 936 O O . ASP A 1 115 ? 10.070 -2.506 -8.917 1.00 90.38 115 ASP A O 1
ATOM 940 N N . PHE A 1 116 ? 9.965 -4.388 -10.142 1.00 88.75 116 PHE A N 1
ATOM 941 C CA . PHE A 1 116 ? 10.723 -3.870 -11.268 1.00 88.75 116 PHE A CA 1
ATOM 942 C C . PHE A 1 116 ? 9.797 -3.035 -12.148 1.00 88.75 116 PHE A C 1
ATOM 944 O O . PHE A 1 116 ? 8.743 -3.493 -12.587 1.00 88.75 116 PHE A O 1
ATOM 951 N N . ARG A 1 117 ? 10.165 -1.777 -12.389 1.00 84.62 117 ARG A N 1
ATOM 952 C CA . ARG A 1 117 ? 9.312 -0.850 -13.133 1.00 84.62 117 ARG A CA 1
ATOM 953 C C . ARG A 1 117 ? 9.734 -0.771 -14.578 1.00 84.62 117 ARG A C 1
ATOM 955 O O . ARG A 1 117 ? 10.872 -0.407 -14.864 1.00 84.62 117 ARG A O 1
ATOM 962 N N . SER A 1 118 ? 8.785 -0.992 -15.473 1.00 84.19 118 SER A N 1
ATOM 963 C CA . SER A 1 118 ? 8.949 -0.634 -16.873 1.00 84.19 118 SER A CA 1
ATOM 964 C C . SER A 1 118 ? 8.720 0.865 -17.067 1.00 84.19 118 SER A C 1
ATOM 966 O O . SER A 1 118 ? 7.744 1.433 -16.577 1.00 84.19 118 SER A O 1
ATOM 968 N N . TYR A 1 119 ? 9.622 1.515 -17.790 1.00 83.12 119 TYR A N 1
ATOM 969 C CA . TYR A 1 119 ? 9.533 2.917 -18.169 1.00 83.12 119 TYR A CA 1
ATOM 970 C C . TYR A 1 119 ? 10.038 3.098 -19.595 1.00 83.12 119 TYR A C 1
ATOM 972 O O . TYR A 1 119 ? 10.911 2.375 -20.067 1.00 83.12 119 TYR A O 1
ATOM 980 N N . PHE A 1 120 ? 9.506 4.093 -20.293 1.00 87.38 120 PHE A N 1
ATOM 981 C CA . PHE A 1 120 ? 10.024 4.460 -21.600 1.00 87.38 120 PHE A CA 1
ATOM 982 C C . PHE A 1 120 ? 11.295 5.294 -21.437 1.00 87.38 120 PHE A C 1
ATOM 984 O O . PHE A 1 120 ? 11.295 6.292 -20.714 1.00 87.38 120 PHE A O 1
ATOM 991 N N . SER A 1 121 ? 12.387 4.890 -22.085 1.00 87.69 121 SER A N 1
ATOM 992 C CA . SER A 1 121 ? 13.643 5.636 -22.077 1.00 87.69 121 SER A CA 1
ATOM 993 C C . SER A 1 121 ? 13.718 6.535 -23.312 1.00 87.69 121 SER A C 1
ATOM 995 O O . SER A 1 121 ? 13.943 6.018 -24.405 1.00 87.69 121 SER A O 1
ATOM 997 N N . PRO A 1 122 ? 13.627 7.874 -23.170 1.00 84.56 122 PRO A N 1
ATOM 998 C CA . PRO A 1 122 ? 13.674 8.781 -24.319 1.00 84.56 122 PRO A CA 1
ATOM 999 C C . PRO A 1 122 ? 15.005 8.710 -25.074 1.00 84.56 122 PRO A C 1
ATOM 1001 O O . PRO A 1 122 ? 15.058 8.963 -26.268 1.00 84.56 122 PRO A O 1
ATOM 1004 N N . LYS A 1 123 ? 16.091 8.351 -24.373 1.00 85.75 123 LYS A N 1
ATOM 1005 C CA . LYS A 1 123 ? 17.439 8.267 -24.952 1.00 85.75 123 LYS A CA 1
ATOM 1006 C C . LYS A 1 123 ? 17.602 7.095 -25.911 1.00 85.75 123 LYS A C 1
ATOM 1008 O O . LYS A 1 123 ? 18.322 7.222 -26.888 1.00 85.75 123 LYS A O 1
ATOM 1013 N N . SER A 1 124 ? 16.995 5.952 -25.595 1.00 85.12 124 SER A N 1
ATOM 1014 C CA . SER A 1 124 ? 17.077 4.758 -26.441 1.00 85.12 124 SER A CA 1
ATOM 1015 C C . SER A 1 124 ? 15.808 4.516 -27.249 1.00 85.12 124 SER A C 1
ATOM 1017 O O . SER A 1 124 ? 15.781 3.566 -28.009 1.00 85.12 124 SER A O 1
ATOM 1019 N N . ASN A 1 125 ? 14.768 5.338 -27.068 1.00 89.50 125 ASN A N 1
ATOM 1020 C CA . ASN A 1 125 ? 13.448 5.164 -27.676 1.00 89.50 125 ASN A CA 1
ATOM 1021 C C . ASN A 1 125 ? 12.845 3.760 -27.443 1.00 89.50 125 ASN A C 1
ATOM 1023 O O . ASN A 1 125 ? 12.093 3.254 -28.268 1.00 89.50 125 ASN A O 1
ATOM 1027 N N . CYS A 1 126 ? 13.187 3.133 -26.310 1.00 85.50 126 CYS A N 1
ATOM 1028 C CA . CYS A 1 126 ? 12.775 1.772 -25.959 1.00 85.50 126 CYS A CA 1
ATOM 1029 C C . CYS A 1 126 ? 12.168 1.741 -24.561 1.00 85.50 126 CYS A C 1
ATOM 1031 O O . CYS A 1 126 ? 12.552 2.520 -23.677 1.00 85.50 126 CYS A O 1
ATOM 1033 N N . GLN A 1 127 ? 11.275 0.782 -24.343 1.00 88.06 127 GLN A N 1
ATOM 1034 C CA . GLN A 1 127 ? 10.851 0.399 -23.007 1.00 88.06 127 GLN A CA 1
ATOM 1035 C C . GLN A 1 127 ? 12.029 -0.267 -22.289 1.00 88.06 127 GLN A C 1
ATOM 1037 O O . GLN A 1 127 ? 12.704 -1.130 -22.838 1.00 88.06 127 GLN A O 1
ATOM 1042 N N . LYS A 1 128 ? 12.323 0.193 -21.078 1.00 87.56 128 LYS A N 1
ATOM 1043 C CA . LYS A 1 128 ? 13.361 -0.353 -20.209 1.00 87.56 128 LYS A CA 1
ATOM 1044 C C . LYS A 1 128 ? 12.749 -0.726 -18.879 1.00 87.56 128 LYS A C 1
ATOM 1046 O O . LYS A 1 128 ? 11.811 -0.081 -18.420 1.00 87.56 128 LYS A O 1
ATOM 1051 N N . THR A 1 129 ? 13.334 -1.719 -18.237 1.00 87.06 129 THR A N 1
ATOM 1052 C CA . THR A 1 129 ? 12.997 -2.090 -16.867 1.00 87.06 129 THR A CA 1
ATOM 1053 C C . THR A 1 129 ? 14.035 -1.496 -15.917 1.00 87.06 129 THR A C 1
ATOM 1055 O O . THR A 1 129 ? 15.198 -1.297 -16.283 1.00 87.06 129 THR A O 1
ATOM 1058 N N . SER A 1 130 ? 13.616 -1.103 -14.715 1.00 86.44 130 SER A N 1
ATOM 1059 C CA . SER A 1 130 ? 14.542 -0.638 -13.683 1.00 86.44 130 SER A CA 1
ATOM 1060 C C . SER A 1 130 ? 15.538 -1.744 -13.339 1.00 86.44 130 SER A C 1
ATOM 1062 O O . SER A 1 130 ? 15.180 -2.911 -13.337 1.00 86.44 130 SER A O 1
ATOM 1064 N N . LYS A 1 131 ? 16.792 -1.386 -13.046 1.00 86.50 131 LYS A N 1
ATOM 1065 C CA . LYS A 1 131 ? 17.793 -2.375 -12.609 1.00 86.50 131 LYS A CA 1
ATOM 1066 C C . LYS A 1 131 ? 17.509 -2.904 -11.207 1.00 86.50 131 LYS A C 1
ATOM 1068 O O . LYS A 1 131 ? 17.771 -4.058 -10.924 1.00 86.50 131 LYS A O 1
ATOM 1073 N N . ASN A 1 132 ? 16.944 -2.046 -10.359 1.00 88.62 132 ASN A N 1
ATOM 1074 C CA . ASN A 1 132 ? 16.620 -2.365 -8.978 1.00 88.62 132 ASN A CA 1
ATOM 1075 C C . ASN A 1 132 ? 15.108 -2.325 -8.786 1.00 88.62 132 ASN A C 1
ATOM 1077 O O . ASN A 1 132 ? 14.393 -1.580 -9.476 1.00 88.62 132 ASN A O 1
ATOM 1081 N N . MET A 1 133 ? 14.641 -3.080 -7.799 1.00 89.75 133 MET A N 1
ATOM 1082 C CA . MET A 1 133 ? 13.260 -3.025 -7.351 1.00 89.75 133 MET A CA 1
ATOM 1083 C C . MET A 1 133 ? 12.936 -1.656 -6.764 1.00 89.75 133 MET A C 1
ATOM 1085 O O . MET A 1 133 ? 13.734 -1.053 -6.044 1.00 89.75 133 MET A O 1
ATOM 1089 N N . GLN A 1 134 ? 11.743 -1.158 -7.063 1.00 90.56 134 GLN A N 1
ATOM 1090 C CA . GLN A 1 134 ? 11.256 0.114 -6.552 1.00 90.56 134 GLN A CA 1
ATOM 1091 C C . GLN A 1 134 ? 9.952 -0.078 -5.790 1.00 90.56 134 GLN A C 1
ATOM 1093 O O . GLN A 1 134 ? 9.114 -0.893 -6.163 1.00 90.56 134 GLN A O 1
ATOM 1098 N N . SER A 1 135 ? 9.755 0.724 -4.745 1.00 92.69 135 SER A N 1
ATOM 1099 C CA . SER A 1 135 ? 8.518 0.710 -3.962 1.00 92.69 135 SER A CA 1
ATOM 1100 C C . SER A 1 135 ? 7.334 1.195 -4.787 1.00 92.69 135 SER A C 1
ATOM 1102 O O . SER A 1 135 ? 7.255 2.383 -5.110 1.00 92.69 135 SER A O 1
ATOM 1104 N N . THR A 1 136 ? 6.417 0.296 -5.117 1.00 93.69 136 THR A N 1
ATOM 1105 C CA . THR A 1 136 ? 5.112 0.548 -5.732 1.00 93.69 136 THR A CA 1
ATOM 1106 C C . THR A 1 136 ? 4.054 0.672 -4.646 1.00 93.69 136 THR A C 1
ATOM 1108 O O . THR A 1 136 ? 4.055 -0.061 -3.661 1.00 93.69 136 THR A O 1
ATOM 1111 N N . TYR A 1 137 ? 3.172 1.655 -4.809 1.00 96.56 137 TYR A N 1
ATOM 1112 C CA . TYR A 1 137 ? 2.150 1.987 -3.822 1.00 96.56 137 TYR A CA 1
ATOM 1113 C C . TYR A 1 137 ? 0.771 1.837 -4.440 1.00 96.56 137 TYR A C 1
ATOM 1115 O O . TYR A 1 137 ? 0.548 2.226 -5.591 1.00 96.56 137 TYR A O 1
ATOM 1123 N N . PHE A 1 138 ? -0.162 1.319 -3.658 1.00 96.94 138 PHE A N 1
ATOM 1124 C CA . PHE A 1 138 ? -1.541 1.101 -4.054 1.00 96.94 138 PHE A CA 1
ATOM 1125 C C . PHE A 1 138 ? -2.467 1.634 -2.962 1.00 96.94 138 PHE A C 1
ATOM 1127 O O . PHE A 1 138 ? -2.075 1.726 -1.798 1.00 96.94 138 PHE A O 1
ATOM 1134 N N . HIS A 1 139 ? -3.700 1.989 -3.330 1.00 97.31 139 HIS A N 1
ATOM 1135 C CA . HIS A 1 139 ? -4.734 2.232 -2.325 1.00 97.31 139 HIS A CA 1
ATOM 1136 C C . HIS A 1 139 ? -4.889 0.999 -1.436 1.00 97.31 139 HIS A C 1
ATOM 1138 O O . HIS A 1 139 ? -4.658 -0.126 -1.888 1.00 97.31 139 HIS A O 1
ATOM 1144 N N . PHE A 1 140 ? -5.314 1.220 -0.196 1.00 96.62 140 PHE A N 1
ATOM 1145 C CA . PHE A 1 140 ? -5.665 0.156 0.735 1.00 96.62 140 PHE A CA 1
ATOM 1146 C C . PHE A 1 140 ? -6.979 -0.518 0.322 1.00 96.62 140 PHE A C 1
ATOM 1148 O O . PHE A 1 140 ? -8.037 -0.283 0.889 1.00 96.62 140 PHE A O 1
ATOM 1155 N N . SER A 1 141 ? -6.920 -1.265 -0.779 1.00 95.19 141 SER A N 1
ATOM 1156 C CA . SER A 1 141 ? -8.044 -1.952 -1.404 1.00 95.19 141 SER A CA 1
ATOM 1157 C C . SER A 1 141 ? -7.528 -3.122 -2.235 1.00 95.19 141 SER A C 1
ATOM 1159 O O . SER A 1 141 ? -6.609 -2.967 -3.050 1.00 95.19 141 SER A O 1
ATOM 1161 N N . ALA A 1 142 ? -8.176 -4.279 -2.079 1.00 94.88 142 ALA A N 1
ATOM 1162 C CA . ALA A 1 142 ? -7.862 -5.477 -2.847 1.00 94.88 142 ALA A CA 1
ATOM 1163 C C . ALA A 1 142 ? -7.989 -5.255 -4.357 1.00 94.88 142 ALA A C 1
ATOM 1165 O O . ALA A 1 142 ? -7.193 -5.791 -5.120 1.00 94.88 142 ALA A O 1
ATOM 1166 N N . GLU A 1 143 ? -8.929 -4.423 -4.805 1.00 96.00 143 GLU A N 1
ATOM 1167 C CA . GLU A 1 143 ? -9.133 -4.148 -6.230 1.00 96.00 143 GLU A CA 1
ATOM 1168 C C . GLU A 1 143 ? -7.902 -3.512 -6.881 1.00 96.00 143 GLU A C 1
ATOM 1170 O O . GLU A 1 143 ? -7.547 -3.844 -8.012 1.00 96.00 143 GLU A O 1
ATOM 1175 N N . CYS A 1 144 ? -7.216 -2.610 -6.171 1.00 95.94 144 CYS A N 1
ATOM 1176 C CA . CYS A 1 144 ? -6.021 -1.958 -6.700 1.00 95.94 144 CYS A CA 1
ATOM 1177 C C . CYS A 1 144 ? -4.846 -2.933 -6.818 1.00 95.94 144 CYS A C 1
ATOM 1179 O O . CYS A 1 144 ? -4.114 -2.871 -7.804 1.00 95.94 144 CYS A O 1
ATOM 1181 N N . ALA A 1 145 ? -4.682 -3.830 -5.846 1.00 93.94 145 ALA A N 1
ATOM 1182 C CA . ALA A 1 145 ? -3.636 -4.848 -5.866 1.00 93.94 145 ALA A CA 1
ATOM 1183 C C . ALA A 1 145 ? -3.934 -5.973 -6.876 1.00 93.94 145 ALA A C 1
ATOM 1185 O O . ALA A 1 145 ? -3.024 -6.420 -7.575 1.00 93.94 145 ALA A O 1
ATOM 1186 N N . ARG A 1 146 ? -5.207 -6.362 -7.048 1.00 94.50 146 ARG A N 1
ATOM 1187 C CA . ARG A 1 146 ? -5.630 -7.413 -7.994 1.00 94.50 146 ARG A CA 1
ATOM 1188 C C . ARG A 1 146 ? -5.373 -7.094 -9.458 1.00 94.50 146 ARG A C 1
ATOM 1190 O O . ARG A 1 146 ? -5.207 -8.005 -10.260 1.00 94.50 146 ARG A O 1
ATOM 1197 N N . ARG A 1 147 ? -5.282 -5.810 -9.808 1.00 91.19 147 ARG A N 1
ATOM 1198 C CA . ARG A 1 147 ? -4.869 -5.386 -11.156 1.00 91.19 147 ARG A CA 1
ATOM 1199 C C . ARG A 1 147 ? -3.451 -5.826 -11.510 1.00 91.19 147 ARG A C 1
ATOM 1201 O O . ARG A 1 147 ? -3.156 -5.969 -12.690 1.00 91.19 147 ARG A O 1
ATOM 1208 N N . LEU A 1 148 ? -2.595 -6.012 -10.506 1.00 88.06 148 LEU A N 1
ATOM 1209 C CA . LEU A 1 148 ? -1.255 -6.561 -10.683 1.00 88.06 148 LEU A CA 1
ATOM 1210 C C . LEU A 1 148 ? -1.214 -8.060 -10.356 1.00 88.06 148 LEU A C 1
ATOM 1212 O O . LEU A 1 148 ? -0.576 -8.819 -11.074 1.00 88.06 148 LEU A O 1
ATOM 1216 N N . VAL A 1 149 ? -1.901 -8.482 -9.290 1.00 89.94 149 VAL A N 1
ATOM 1217 C CA . VAL A 1 149 ? -1.895 -9.866 -8.793 1.00 89.94 149 VAL A CA 1
ATOM 1218 C C . VAL A 1 149 ? -3.335 -10.378 -8.667 1.00 89.94 149 VAL A C 1
ATOM 1220 O O . VAL A 1 149 ? -3.939 -10.208 -7.608 1.00 89.94 149 VAL A O 1
ATOM 1223 N N . PRO A 1 150 ? -3.910 -11.014 -9.707 1.00 89.38 150 PRO A N 1
ATOM 1224 C CA . PRO A 1 150 ? -5.334 -11.377 -9.754 1.00 89.38 150 PRO A CA 1
ATOM 1225 C C . PRO A 1 150 ? -5.870 -12.195 -8.564 1.00 89.38 150 PRO A C 1
ATOM 1227 O O . PRO A 1 150 ? -7.055 -12.103 -8.259 1.00 89.38 150 PRO A O 1
ATOM 1230 N N . GLY A 1 151 ? -5.010 -12.937 -7.857 1.00 88.56 151 GLY A N 1
ATOM 1231 C CA . GLY A 1 151 ? -5.355 -13.716 -6.658 1.00 88.56 151 GLY A CA 1
ATOM 1232 C C . GLY A 1 151 ? -5.118 -13.010 -5.318 1.00 88.56 151 GLY A C 1
ATOM 1233 O O . GLY A 1 151 ? -5.101 -13.664 -4.282 1.00 88.56 151 GLY A O 1
ATOM 1234 N N . PHE A 1 152 ? -4.867 -11.700 -5.308 1.00 92.25 152 PHE A N 1
ATOM 1235 C CA . PHE A 1 152 ? -4.574 -10.986 -4.068 1.00 92.25 152 PHE A CA 1
ATOM 1236 C C . PHE A 1 152 ? -5.786 -10.917 -3.121 1.00 92.25 152 PHE A C 1
ATOM 1238 O O . PHE A 1 152 ? -6.906 -10.581 -3.525 1.00 92.25 152 PHE A O 1
ATOM 1245 N N . GLU A 1 153 ? -5.518 -11.133 -1.833 1.00 92.81 153 GLU A N 1
ATOM 1246 C CA . GLU A 1 153 ? -6.456 -10.971 -0.725 1.00 92.81 153 GLU A CA 1
ATOM 1247 C C . GLU A 1 153 ? -5.836 -10.104 0.374 1.00 92.81 153 GLU A C 1
ATOM 1249 O O . GLU A 1 153 ? -4.630 -10.162 0.618 1.00 92.81 153 GLU A O 1
ATOM 1254 N N . MET A 1 154 ? -6.663 -9.302 1.055 1.00 94.00 154 MET A N 1
ATOM 1255 C CA . MET A 1 154 ? -6.192 -8.398 2.118 1.00 94.00 154 MET A CA 1
ATOM 1256 C C . MET A 1 154 ? -5.568 -9.150 3.300 1.00 94.00 154 MET A C 1
ATOM 1258 O O . MET A 1 154 ? -4.661 -8.634 3.944 1.00 94.00 154 MET A O 1
ATOM 1262 N N . THR A 1 155 ? -6.004 -10.382 3.548 1.00 92.69 155 THR A N 1
ATOM 1263 C CA . THR A 1 155 ? -5.482 -11.285 4.585 1.00 92.69 155 THR A CA 1
ATOM 1264 C C . THR A 1 155 ? -4.002 -11.632 4.395 1.00 92.69 155 THR A C 1
ATOM 1266 O O . THR A 1 155 ? -3.340 -12.011 5.358 1.00 92.69 155 THR A O 1
ATOM 1269 N N . HIS A 1 156 ? -3.460 -11.475 3.182 1.00 90.00 156 HIS A N 1
ATOM 1270 C CA . HIS A 1 156 ? -2.048 -11.718 2.869 1.00 90.00 156 HIS A CA 1
ATOM 1271 C C . HIS A 1 156 ? -1.145 -10.499 3.114 1.00 90.00 156 HIS A C 1
ATOM 1273 O O . HIS A 1 156 ? 0.058 -10.561 2.852 1.00 90.00 156 HIS A O 1
ATOM 1279 N N . VAL A 1 157 ? -1.699 -9.372 3.570 1.00 94.56 157 VAL A N 1
ATOM 1280 C CA . VAL A 1 157 ? -0.920 -8.155 3.819 1.00 94.56 157 VAL A CA 1
ATOM 1281 C C . VAL A 1 157 ? -0.068 -8.319 5.072 1.00 94.56 157 VAL A C 1
ATOM 1283 O O . VAL A 1 157 ? -0.564 -8.625 6.152 1.00 94.56 157 VAL A O 1
ATOM 1286 N N . ILE A 1 158 ? 1.226 -8.044 4.934 1.00 95.44 158 ILE A N 1
ATOM 1287 C CA . ILE A 1 158 ? 2.176 -8.060 6.044 1.00 95.44 158 ILE A CA 1
ATOM 1288 C C . ILE A 1 158 ? 2.126 -6.717 6.774 1.00 95.44 158 ILE A C 1
ATOM 1290 O O . ILE A 1 158 ? 2.380 -5.661 6.184 1.00 95.44 158 ILE A O 1
ATOM 1294 N N . VAL A 1 159 ? 1.860 -6.767 8.078 1.00 95.12 159 VAL A N 1
ATOM 1295 C CA . VAL A 1 159 ? 1.891 -5.608 8.974 1.00 95.12 159 VAL A CA 1
ATOM 1296 C C . VAL A 1 159 ? 3.130 -5.687 9.867 1.00 95.12 159 VAL A C 1
ATOM 1298 O O . VAL A 1 159 ? 3.236 -6.573 10.712 1.00 95.12 159 VAL A O 1
ATOM 1301 N N . HIS A 1 160 ? 4.071 -4.760 9.676 1.00 94.25 160 HIS A N 1
ATOM 1302 C CA . HIS A 1 160 ? 5.303 -4.682 10.472 1.00 94.25 160 HIS A CA 1
ATOM 1303 C C . HIS A 1 160 ? 5.060 -4.054 11.846 1.00 94.25 160 HIS A C 1
ATOM 1305 O O . HIS A 1 160 ? 4.160 -3.226 11.992 1.00 94.25 160 HIS A O 1
ATOM 1311 N N . ASN A 1 161 ? 5.878 -4.408 12.840 1.00 93.88 161 ASN A N 1
ATOM 1312 C CA . ASN A 1 161 ? 5.709 -3.949 14.223 1.00 93.88 161 ASN A CA 1
ATOM 1313 C C . ASN A 1 161 ? 5.739 -2.423 14.357 1.00 93.88 161 ASN A C 1
ATOM 1315 O O . ASN A 1 161 ? 4.904 -1.870 15.070 1.00 93.88 161 ASN A O 1
ATOM 1319 N N . GLU A 1 162 ? 6.588 -1.730 13.594 1.00 93.62 162 GLU A N 1
ATOM 1320 C CA . GLU A 1 162 ? 6.654 -0.264 13.652 1.00 93.62 162 GLU A CA 1
ATOM 1321 C C . GLU A 1 162 ? 5.350 0.382 13.170 1.00 93.62 162 GLU A C 1
ATOM 1323 O O . GLU A 1 162 ? 4.992 1.479 13.597 1.00 93.62 162 GLU A O 1
ATOM 1328 N N . ILE A 1 163 ? 4.627 -0.291 12.267 1.00 94.69 163 ILE A N 1
ATOM 1329 C CA . ILE A 1 163 ? 3.310 0.157 11.818 1.00 94.69 163 ILE A CA 1
ATOM 1330 C C . ILE A 1 163 ? 2.272 -0.106 12.908 1.00 94.69 163 ILE A C 1
ATOM 1332 O O . ILE A 1 163 ? 1.480 0.793 13.185 1.00 94.69 163 ILE A O 1
ATOM 1336 N N . LYS A 1 164 ? 2.299 -1.289 13.544 1.00 94.31 164 LYS A N 1
ATOM 1337 C CA . LYS A 1 164 ? 1.365 -1.684 14.619 1.00 94.31 164 LYS A CA 1
ATOM 1338 C C . LYS A 1 164 ? 1.354 -0.675 15.761 1.00 94.31 164 LYS A C 1
ATOM 1340 O O . LYS A 1 164 ? 0.286 -0.247 16.188 1.00 94.31 164 LYS A O 1
ATOM 1345 N N . GLU A 1 165 ? 2.535 -0.249 16.196 1.00 94.69 165 GLU A N 1
ATOM 1346 C CA . GLU A 1 165 ? 2.716 0.715 17.289 1.00 94.69 165 GLU A CA 1
ATOM 1347 C C . GLU A 1 165 ? 2.127 2.102 16.981 1.00 94.69 165 GLU A C 1
ATOM 1349 O O . GLU A 1 165 ? 1.776 2.851 17.890 1.00 94.69 165 GLU A O 1
ATOM 1354 N N . GLN A 1 166 ? 1.979 2.446 15.700 1.00 95.06 166 GLN A N 1
ATOM 1355 C CA . GLN A 1 166 ? 1.447 3.733 15.243 1.00 95.06 166 GLN A CA 1
ATOM 1356 C C . GLN A 1 166 ? -0.046 3.675 14.878 1.00 95.06 166 GLN A C 1
ATOM 1358 O O . GLN A 1 166 ? -0.629 4.691 14.476 1.00 95.06 166 GLN A O 1
ATOM 1363 N N . LEU A 1 167 ? -0.690 2.506 14.986 1.00 95.62 167 LEU A N 1
ATOM 1364 C CA . LEU A 1 167 ? -2.107 2.357 14.669 1.00 95.62 167 LEU A CA 1
ATOM 1365 C C . LEU A 1 167 ? -2.979 3.097 15.688 1.00 95.62 167 LEU A C 1
ATOM 1367 O O . LEU A 1 167 ? -2.946 2.839 16.889 1.00 95.62 167 LEU A O 1
ATOM 1371 N N . LYS A 1 168 ? -3.820 3.997 15.178 1.00 96.25 168 LYS A N 1
ATOM 1372 C CA . LYS A 1 168 ? -4.887 4.646 15.941 1.00 96.25 168 LYS A CA 1
ATOM 1373 C C . LYS A 1 168 ? -6.140 3.783 15.900 1.00 96.25 168 LYS A C 1
ATOM 1375 O O . LYS A 1 168 ? -6.264 2.922 15.035 1.00 96.25 168 LYS A O 1
ATOM 1380 N N . GLU A 1 169 ? -7.092 4.069 16.778 1.00 95.81 169 GLU A N 1
ATOM 1381 C CA . GLU A 1 169 ? -8.330 3.288 16.876 1.00 95.81 169 GLU A CA 1
ATOM 1382 C C . GLU A 1 169 ? -9.080 3.196 15.539 1.00 95.81 169 GLU A C 1
ATOM 1384 O O . GLU A 1 169 ? -9.378 2.104 15.074 1.00 95.81 169 GLU A O 1
ATOM 1389 N N . GLY A 1 170 ? -9.213 4.312 14.815 1.00 95.62 170 GLY A N 1
ATOM 1390 C CA . GLY A 1 170 ? -9.833 4.289 13.487 1.00 95.62 170 GLY A CA 1
ATOM 1391 C C . GLY A 1 170 ? -9.067 3.471 12.434 1.00 95.62 170 GLY A C 1
ATOM 1392 O O . GLY A 1 170 ? -9.663 3.040 11.455 1.00 95.62 170 GLY A O 1
ATOM 1393 N N . HIS A 1 171 ? -7.756 3.237 12.598 1.00 96.69 171 HIS A N 1
ATOM 1394 C CA . HIS A 1 171 ? -7.030 2.305 11.725 1.00 96.69 171 HIS A CA 1
ATOM 1395 C C . HIS A 1 171 ? -7.423 0.864 12.033 1.00 96.69 171 HIS A C 1
ATOM 1397 O O . HIS A 1 171 ? -7.679 0.102 11.110 1.00 96.69 171 HIS A O 1
ATOM 1403 N N . LYS A 1 172 ? -7.483 0.508 13.319 1.00 96.19 172 LYS A N 1
ATOM 1404 C CA . LYS A 1 172 ? -7.839 -0.836 13.787 1.00 96.19 172 LYS A CA 1
ATOM 1405 C C . LYS A 1 172 ? -9.215 -1.258 13.281 1.00 96.19 172 LYS A C 1
ATOM 1407 O O . LYS A 1 172 ? -9.327 -2.310 12.669 1.00 96.19 172 LYS A O 1
ATOM 1412 N N . GLU A 1 173 ? -10.200 -0.365 13.377 1.00 95.88 173 GLU A N 1
ATOM 1413 C CA . GLU A 1 173 ? -11.546 -0.588 12.829 1.00 95.88 173 GLU A CA 1
ATOM 1414 C C . GLU A 1 173 ? -11.522 -0.948 11.330 1.00 95.88 173 GLU A C 1
ATOM 1416 O O . GLU A 1 173 ? -12.233 -1.850 10.890 1.00 95.88 173 GLU A O 1
ATOM 1421 N N . ILE A 1 174 ? -10.683 -0.273 10.533 1.00 94.44 174 ILE A N 1
ATOM 1422 C CA . ILE A 1 174 ? -10.520 -0.574 9.099 1.00 94.44 174 ILE A CA 1
ATOM 1423 C C . ILE A 1 174 ? -9.831 -1.930 8.892 1.00 94.44 174 ILE A C 1
ATOM 1425 O O . ILE A 1 174 ? -10.186 -2.669 7.974 1.00 94.44 174 ILE A O 1
ATOM 1429 N N . LEU A 1 175 ? -8.833 -2.268 9.709 1.00 94.94 175 LEU A N 1
ATOM 1430 C CA . LEU A 1 175 ? -8.118 -3.542 9.598 1.00 94.94 175 LEU A CA 1
ATOM 1431 C C . LEU A 1 175 ? -9.009 -4.731 9.966 1.00 94.94 175 LEU A C 1
ATOM 1433 O O . LEU A 1 175 ? -8.994 -5.736 9.249 1.00 94.94 175 LEU A O 1
ATOM 1437 N N . ASP A 1 176 ? -9.836 -4.580 10.999 1.00 95.06 176 ASP A N 1
ATOM 1438 C CA . ASP A 1 176 ? -10.820 -5.576 11.420 1.00 95.06 176 ASP A CA 1
ATOM 1439 C C . ASP A 1 176 ? -11.863 -5.829 10.321 1.00 95.06 176 ASP A C 1
ATOM 1441 O O . ASP A 1 176 ? -12.144 -6.981 9.991 1.00 95.06 176 ASP A O 1
ATOM 1445 N N . GLN A 1 177 ? -12.357 -4.776 9.652 1.00 94.00 177 GLN A N 1
ATOM 1446 C CA . GLN A 1 177 ? -13.260 -4.903 8.491 1.00 94.00 177 GLN A CA 1
ATOM 1447 C C . GLN A 1 177 ? -12.661 -5.733 7.345 1.00 94.00 177 GLN A C 1
ATOM 1449 O O . GLN A 1 177 ? -13.393 -6.345 6.563 1.00 94.00 177 GLN A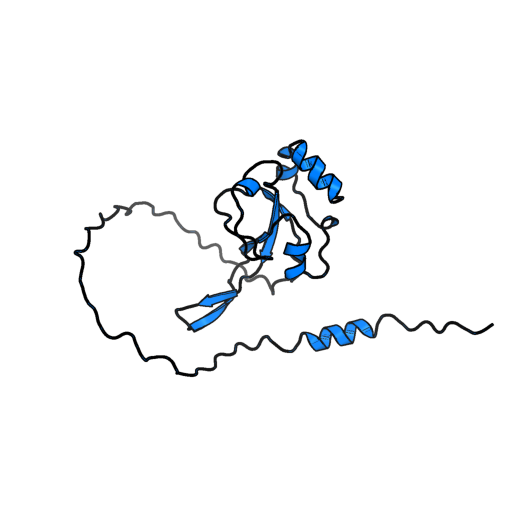 O 1
ATOM 1454 N N . HIS A 1 178 ? -11.333 -5.755 7.232 1.00 92.25 178 HIS A N 1
ATOM 1455 C CA . HIS A 1 178 ? -10.608 -6.507 6.213 1.00 92.25 178 HIS A CA 1
ATOM 1456 C C . HIS A 1 178 ? -10.043 -7.848 6.712 1.00 92.25 178 HIS A C 1
ATOM 1458 O O . HIS A 1 178 ? -9.362 -8.525 5.938 1.00 92.25 178 HIS A O 1
ATOM 1464 N N . ASN A 1 179 ? -10.337 -8.256 7.955 1.00 93.56 179 ASN A N 1
ATOM 1465 C CA . ASN A 1 179 ? -9.794 -9.456 8.606 1.00 93.56 179 ASN A CA 1
ATOM 1466 C C . ASN A 1 179 ? -8.254 -9.519 8.583 1.00 93.56 179 ASN A C 1
ATOM 1468 O O . ASN A 1 179 ? -7.659 -10.590 8.423 1.00 93.56 179 ASN A O 1
ATOM 1472 N N . ILE A 1 180 ? -7.595 -8.366 8.703 1.00 92.19 180 ILE A N 1
ATOM 1473 C CA . ILE A 1 180 ? -6.133 -8.279 8.698 1.00 92.19 180 ILE A CA 1
ATOM 1474 C C . ILE A 1 180 ? -5.637 -8.454 10.124 1.00 92.19 180 ILE A C 1
ATOM 1476 O O . ILE A 1 180 ? -6.037 -7.720 11.019 1.00 92.19 180 ILE A O 1
ATOM 1480 N N . LYS A 1 181 ? -4.724 -9.403 10.330 1.00 88.38 181 LYS A N 1
ATOM 1481 C CA . LYS A 1 181 ? -4.069 -9.582 11.627 1.00 88.38 181 LYS A CA 1
ATOM 1482 C C . LYS A 1 181 ? -2.950 -8.556 11.775 1.00 88.38 181 LYS A C 1
ATOM 1484 O O . LYS A 1 181 ? -2.017 -8.536 10.970 1.00 88.38 181 LYS A O 1
ATOM 1489 N N . TYR A 1 182 ? -3.034 -7.740 12.815 1.00 83.06 182 TYR A N 1
ATOM 1490 C CA . TYR A 1 182 ? -2.016 -6.778 13.222 1.00 83.06 182 TYR A CA 1
ATOM 1491 C C . TYR A 1 182 ? -1.688 -6.986 14.695 1.00 83.06 182 TYR A C 1
ATOM 1493 O O . TYR A 1 182 ? -2.537 -7.475 15.460 1.00 83.06 182 TYR A O 1
#

Radius of gyration: 24.64 Å; chains: 1; bounding box: 58×84×57 Å

Organism: Mytilus edulis (NCBI:txid6550)